Protein AF-A0A0F9CLB0-F1 (afdb_monomer_lite)

Sequence (175 aa):
MANLPPLLAIQRAVVLESAANTLTEQQIQTPVSATARMIMRVWRIVFGITVGALPSTFPAADAKEIVSSSIVLSTRQGETTLPAIEQGGTLAAASHIFIQGSAPADAGIAMTQNFINLVWEYPGGIGLADSTLSMYIQSVGMAGASGAQILIYYTMEVVSTDEFLAIASILSDVR

Structure (mmCIF, N/CA/C/O backbone):
data_AF-A0A0F9CLB0-F1
#
_entry.id   AF-A0A0F9CLB0-F1
#
loop_
_atom_site.group_PDB
_atom_site.id
_atom_site.type_symbol
_atom_site.label_atom_id
_atom_site.label_alt_id
_atom_site.label_comp_id
_atom_site.label_asym_id
_atom_site.label_entity_id
_atom_site.label_seq_id
_atom_site.pdbx_PDB_ins_code
_atom_site.Cartn_x
_atom_site.Cartn_y
_atom_site.Cartn_z
_atom_site.occupancy
_atom_site.B_iso_or_equiv
_atom_site.auth_seq_id
_atom_site.auth_comp_id
_atom_site.auth_asym_id
_atom_site.auth_atom_id
_atom_site.pdbx_PDB_model_num
ATOM 1 N N . MET A 1 1 ? -24.192 -14.765 -1.464 1.00 37.22 1 MET A N 1
ATOM 2 C CA . MET A 1 1 ? -23.839 -13.345 -1.671 1.00 37.22 1 MET A CA 1
ATOM 3 C C . MET A 1 1 ? -23.601 -12.752 -0.294 1.00 37.22 1 MET A C 1
ATOM 5 O O . MET A 1 1 ? -24.525 -12.779 0.507 1.00 37.22 1 MET A O 1
ATOM 9 N N . ALA A 1 2 ? -22.365 -12.372 0.036 1.00 44.97 2 ALA A N 1
ATOM 10 C CA . ALA A 1 2 ? -22.043 -11.814 1.348 1.00 44.97 2 ALA A CA 1
ATOM 11 C C . ALA A 1 2 ? -22.639 -10.402 1.452 1.00 44.97 2 ALA A C 1
ATOM 13 O O . ALA A 1 2 ? -22.366 -9.558 0.599 1.00 44.97 2 ALA A O 1
ATOM 14 N N . ASN A 1 3 ? -23.487 -10.172 2.458 1.00 49.91 3 ASN A N 1
ATOM 15 C CA . ASN A 1 3 ? -24.012 -8.844 2.762 1.00 49.91 3 ASN A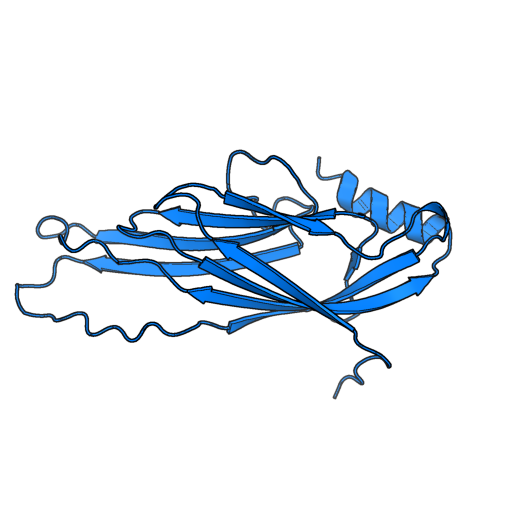 CA 1
ATOM 16 C C . ASN A 1 3 ? -22.836 -7.946 3.149 1.00 49.91 3 ASN A C 1
ATOM 18 O O . ASN A 1 3 ? -22.166 -8.200 4.149 1.00 49.91 3 ASN A O 1
ATOM 22 N N . LEU A 1 4 ? -22.577 -6.919 2.342 1.00 47.50 4 LEU A N 1
ATOM 23 C CA . LEU A 1 4 ? -21.636 -5.868 2.705 1.00 47.50 4 LEU A CA 1
ATOM 24 C C . LEU A 1 4 ? -22.165 -5.167 3.974 1.00 47.50 4 LEU A C 1
ATOM 26 O O . LEU A 1 4 ? -23.364 -4.881 4.041 1.00 47.50 4 LEU A O 1
ATOM 30 N N . PRO A 1 5 ? -21.316 -4.916 4.983 1.00 53.62 5 PRO A N 1
ATOM 31 C CA . PRO A 1 5 ? -21.739 -4.284 6.227 1.00 53.62 5 PRO A CA 1
ATOM 32 C C . PRO A 1 5 ? -22.254 -2.856 5.983 1.00 53.62 5 PRO A C 1
ATOM 34 O O . PRO A 1 5 ? -21.825 -2.190 5.033 1.00 53.62 5 PRO A O 1
ATOM 37 N N . PRO A 1 6 ? -23.200 -2.374 6.809 1.00 55.19 6 PRO A N 1
ATOM 38 C CA . PRO A 1 6 ? -23.840 -1.089 6.589 1.00 55.19 6 PRO A CA 1
ATOM 39 C C . PRO A 1 6 ? -22.870 0.055 6.923 1.00 55.19 6 PRO A C 1
ATOM 41 O O . PRO A 1 6 ? -22.257 0.064 7.985 1.00 55.19 6 PRO A O 1
ATOM 44 N N . LEU A 1 7 ? -22.783 1.025 6.003 1.00 61.31 7 LEU A N 1
ATOM 45 C CA . LEU A 1 7 ? -21.906 2.210 6.009 1.00 61.31 7 LEU A CA 1
ATOM 46 C C . LEU A 1 7 ? -20.415 1.925 5.822 1.00 61.31 7 LEU A C 1
ATOM 48 O O . LEU A 1 7 ? -19.576 2.127 6.695 1.00 61.31 7 LEU A O 1
ATOM 52 N N . LEU A 1 8 ? -20.093 1.543 4.591 1.00 71.06 8 LEU A N 1
ATOM 53 C CA . LEU A 1 8 ? -18.728 1.486 4.118 1.00 71.06 8 LEU A CA 1
ATOM 54 C C . LEU A 1 8 ? -18.253 2.892 3.714 1.00 71.06 8 LEU A C 1
ATOM 56 O O . LEU A 1 8 ? -18.755 3.482 2.754 1.00 71.06 8 LEU A O 1
ATOM 60 N N . ALA A 1 9 ? -17.284 3.425 4.452 1.00 84.56 9 ALA A N 1
ATOM 61 C CA . ALA A 1 9 ? -16.547 4.622 4.082 1.00 84.56 9 ALA A CA 1
ATOM 62 C C . ALA A 1 9 ? -15.433 4.268 3.086 1.00 84.56 9 ALA A C 1
ATOM 64 O O . ALA A 1 9 ? -14.929 3.141 3.052 1.00 84.56 9 ALA A O 1
ATOM 65 N N . ILE A 1 10 ? -15.053 5.241 2.256 1.00 88.88 10 ILE A N 1
ATOM 66 C CA . ILE A 1 10 ? -13.975 5.084 1.277 1.00 88.88 10 ILE A CA 1
ATOM 67 C C . ILE A 1 10 ? -12.895 6.109 1.583 1.00 88.88 10 ILE A C 1
ATOM 69 O O . ILE A 1 10 ? -13.131 7.313 1.487 1.00 88.88 10 ILE A O 1
ATOM 73 N N . GLN A 1 11 ? -11.698 5.626 1.893 1.00 91.00 11 GLN A N 1
ATOM 74 C CA . GLN A 1 11 ? -10.504 6.452 1.977 1.00 91.00 11 GLN A CA 1
ATOM 75 C C . GLN A 1 11 ? -9.735 6.358 0.666 1.00 91.00 11 GLN A C 1
ATOM 77 O O . GLN A 1 11 ? -9.603 5.281 0.087 1.00 91.00 11 GLN A O 1
ATOM 82 N N . ARG A 1 12 ? -9.263 7.507 0.182 1.00 92.75 12 ARG A N 1
ATOM 83 C CA . ARG A 1 12 ? -8.528 7.627 -1.076 1.00 92.75 12 ARG A CA 1
ATOM 84 C C . ARG A 1 12 ? -7.173 8.250 -0.809 1.00 92.75 12 ARG A C 1
ATOM 86 O O . ARG A 1 12 ? -7.091 9.206 -0.043 1.00 92.75 12 ARG A O 1
ATOM 93 N N . ALA A 1 13 ? -6.145 7.743 -1.469 1.00 93.06 13 ALA A N 1
ATOM 94 C CA . ALA A 1 13 ? -4.829 8.361 -1.461 1.00 93.06 13 ALA A CA 1
ATOM 95 C C . ALA A 1 13 ? -4.129 8.146 -2.803 1.00 93.06 13 ALA A C 1
ATOM 97 O O . ALA A 1 13 ? -4.495 7.256 -3.574 1.00 93.06 13 ALA A O 1
ATOM 98 N N . VAL A 1 14 ? -3.138 8.990 -3.074 1.00 93.12 14 VAL A N 1
ATOM 99 C CA . VAL A 1 14 ? -2.293 8.928 -4.266 1.00 93.12 14 VAL A CA 1
ATOM 100 C C . VAL A 1 14 ? -0.845 9.067 -3.818 1.00 93.12 14 VAL A C 1
ATOM 102 O O . VAL A 1 14 ? -0.554 9.884 -2.948 1.00 93.12 14 VAL A O 1
ATOM 105 N N . VAL A 1 15 ? 0.043 8.272 -4.404 1.00 94.38 15 VAL A N 1
ATOM 106 C CA . VAL A 1 15 ? 1.495 8.429 -4.283 1.00 94.38 15 VAL A CA 1
ATOM 107 C C . VAL A 1 15 ? 2.097 8.490 -5.675 1.00 94.38 15 VAL A C 1
ATOM 109 O O . VAL A 1 15 ? 1.665 7.787 -6.589 1.00 94.38 15 VAL A O 1
ATOM 112 N N . LEU A 1 16 ? 3.090 9.352 -5.834 1.00 93.56 16 LEU A N 1
ATOM 113 C CA . LEU A 1 16 ? 3.895 9.472 -7.037 1.00 93.56 16 LEU A CA 1
ATOM 114 C C . LEU A 1 16 ? 5.346 9.243 -6.637 1.00 93.56 16 LEU A C 1
ATOM 116 O O . LEU A 1 16 ? 5.776 9.772 -5.613 1.00 93.56 16 LEU A O 1
ATOM 120 N N . GLU A 1 17 ? 6.095 8.483 -7.430 1.00 93.81 17 GLU A N 1
ATOM 121 C CA . GLU A 1 17 ? 7.538 8.412 -7.241 1.00 93.81 17 GLU A CA 1
ATOM 122 C C . GLU A 1 17 ? 8.163 9.810 -7.362 1.00 93.81 17 GLU A C 1
ATOM 124 O O . GLU A 1 17 ? 7.903 10.546 -8.315 1.00 93.81 17 GLU A O 1
ATOM 129 N N . SER A 1 18 ? 9.021 10.168 -6.408 1.00 90.81 18 SER A N 1
ATOM 130 C CA . SER A 1 18 ? 9.767 11.434 -6.430 1.00 90.81 18 SER A CA 1
ATOM 131 C C . SER A 1 18 ? 10.738 11.533 -7.616 1.00 90.81 18 SER A C 1
ATOM 133 O O . SER A 1 18 ? 10.983 12.622 -8.133 1.00 90.81 18 SER A O 1
ATOM 135 N N . ALA A 1 19 ? 11.254 10.392 -8.073 1.00 91.62 19 ALA A N 1
ATOM 136 C CA . ALA A 1 19 ? 12.017 10.215 -9.302 1.00 91.62 19 ALA A CA 1
ATOM 137 C C . ALA A 1 19 ? 11.887 8.759 -9.779 1.00 91.62 19 ALA A C 1
ATOM 139 O O . ALA A 1 19 ? 11.549 7.875 -8.993 1.00 91.62 19 ALA A O 1
ATOM 140 N N . ALA A 1 20 ? 12.169 8.490 -11.057 1.00 88.00 20 ALA A N 1
ATOM 141 C CA . ALA A 1 20 ? 12.134 7.125 -11.583 1.00 88.00 20 ALA A CA 1
ATOM 142 C C . ALA A 1 20 ? 13.046 6.192 -10.765 1.00 88.00 20 ALA A C 1
ATOM 144 O O . ALA A 1 20 ? 14.182 6.543 -10.443 1.00 88.00 20 ALA A O 1
ATOM 145 N N . ASN A 1 21 ? 12.549 4.995 -10.463 1.00 91.25 21 ASN A N 1
ATOM 146 C CA . ASN A 1 21 ? 13.255 3.963 -9.703 1.00 91.25 21 ASN A CA 1
ATOM 147 C C . ASN A 1 21 ? 13.582 4.331 -8.248 1.00 91.25 21 ASN A C 1
ATOM 149 O O . ASN A 1 21 ? 14.529 3.800 -7.663 1.00 91.25 21 ASN A O 1
ATOM 153 N N . THR A 1 22 ? 12.810 5.246 -7.659 1.00 94.12 22 THR A N 1
ATOM 154 C CA . THR A 1 22 ? 13.016 5.722 -6.287 1.00 94.12 22 THR A CA 1
ATOM 155 C C . THR A 1 22 ? 11.852 5.307 -5.405 1.00 94.12 22 THR A C 1
ATOM 157 O O . THR A 1 22 ? 10.709 5.690 -5.654 1.00 94.12 22 THR A O 1
ATOM 160 N N . LEU A 1 23 ? 12.152 4.586 -4.320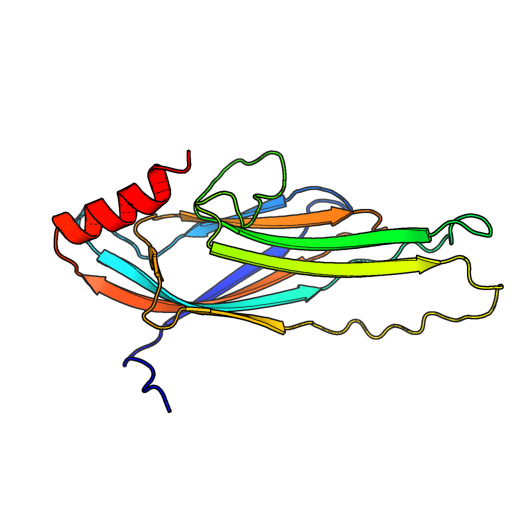 1.00 95.31 23 LEU A N 1
ATOM 161 C CA . LEU A 1 23 ? 11.160 4.292 -3.291 1.00 95.31 23 LEU A CA 1
ATOM 162 C C . LEU A 1 23 ? 10.608 5.601 -2.725 1.00 95.31 23 LEU A C 1
ATOM 164 O O . LEU A 1 23 ? 11.355 6.436 -2.220 1.00 95.31 23 LEU A O 1
ATOM 168 N N . THR A 1 24 ? 9.295 5.772 -2.811 1.00 96.81 24 THR A N 1
ATOM 169 C CA . THR A 1 24 ? 8.603 6.938 -2.266 1.00 96.81 24 THR A CA 1
ATOM 170 C C . THR A 1 24 ? 7.497 6.486 -1.325 1.00 96.81 24 THR A C 1
ATOM 172 O O . THR A 1 24 ? 6.700 5.614 -1.669 1.00 96.81 24 THR A O 1
ATOM 175 N N . GLU A 1 25 ? 7.457 7.088 -0.138 1.00 96.00 25 GLU A N 1
ATOM 176 C CA . GLU A 1 25 ? 6.445 6.856 0.889 1.00 96.00 25 GLU A CA 1
ATOM 177 C C . GLU A 1 25 ? 5.464 8.030 0.940 1.00 96.00 25 GLU A C 1
ATOM 179 O O . GLU A 1 25 ? 5.870 9.190 1.005 1.00 96.00 25 GLU A O 1
ATOM 184 N N . GLN A 1 26 ? 4.169 7.724 0.980 1.00 96.06 26 GLN A N 1
ATOM 185 C CA . GLN A 1 26 ? 3.114 8.669 1.319 1.00 96.06 26 GLN A CA 1
ATOM 186 C C . GLN A 1 26 ? 2.348 8.165 2.540 1.00 96.06 26 GLN A C 1
ATOM 188 O O . GLN A 1 26 ? 1.719 7.106 2.504 1.00 96.06 26 GLN A O 1
ATOM 193 N N . GLN A 1 27 ? 2.339 8.969 3.600 1.00 95.00 27 GLN A N 1
ATOM 194 C CA . GLN A 1 27 ? 1.549 8.676 4.790 1.00 95.00 27 GLN A CA 1
ATOM 195 C C . GLN A 1 27 ? 0.071 9.013 4.578 1.00 95.00 27 GLN A C 1
ATOM 197 O O . GLN A 1 27 ? -0.290 10.024 3.965 1.00 95.00 27 GLN A O 1
ATOM 202 N N . ILE A 1 28 ? -0.784 8.158 5.122 1.00 94.25 28 ILE A N 1
ATOM 203 C CA . ILE A 1 28 ? -2.236 8.218 5.071 1.00 94.25 28 ILE A CA 1
ATOM 204 C C . ILE A 1 28 ? -2.732 8.226 6.518 1.00 94.25 28 ILE A C 1
ATOM 206 O O . ILE A 1 28 ? -2.580 7.245 7.241 1.00 94.25 28 ILE A O 1
ATOM 210 N N . GLN A 1 29 ? -3.335 9.335 6.943 1.00 92.94 29 GLN A N 1
ATOM 211 C CA . GLN A 1 29 ? -3.925 9.445 8.279 1.00 92.94 29 GLN A CA 1
ATOM 212 C C . GLN A 1 29 ? -5.223 8.641 8.343 1.00 92.94 29 GLN A C 1
ATOM 214 O O . GLN A 1 29 ? -6.103 8.829 7.500 1.00 92.94 29 GLN A O 1
ATOM 219 N N . THR A 1 30 ? -5.355 7.756 9.325 1.00 90.62 30 THR A N 1
ATOM 220 C CA . THR A 1 30 ? -6.581 6.988 9.555 1.00 90.62 30 THR A CA 1
ATOM 221 C C . THR A 1 30 ? -7.426 7.671 10.638 1.00 90.62 30 THR A C 1
ATOM 223 O O . THR A 1 30 ? -6.902 8.369 11.506 1.00 90.62 30 THR A O 1
ATOM 226 N N . PRO A 1 31 ? -8.753 7.480 10.631 1.00 87.50 31 PRO A N 1
ATOM 227 C CA . PRO A 1 31 ? -9.643 8.002 11.674 1.00 87.50 31 PRO A CA 1
ATOM 228 C C . PRO A 1 31 ? -9.604 7.197 12.992 1.00 87.50 31 PRO A C 1
ATOM 230 O O . PRO A 1 31 ? -10.497 7.336 13.827 1.00 87.50 31 PRO A O 1
ATOM 233 N N . VAL A 1 32 ? -8.611 6.324 13.180 1.00 90.62 32 VAL A N 1
ATOM 234 C CA . VAL A 1 32 ? -8.452 5.483 14.374 1.00 90.62 32 VAL A CA 1
ATOM 235 C C . VAL A 1 32 ? -8.169 6.340 15.609 1.00 90.62 32 VAL A C 1
ATOM 237 O O . VAL A 1 32 ? -7.473 7.352 15.548 1.00 90.62 32 VAL A O 1
ATOM 240 N N . SER A 1 33 ? -8.686 5.921 16.766 1.00 90.00 33 SER A N 1
ATOM 241 C CA . SER A 1 33 ? -8.453 6.614 18.034 1.00 90.00 33 SER A CA 1
ATOM 242 C C . SER A 1 33 ? -8.254 5.626 19.174 1.00 90.00 33 SER A C 1
ATOM 244 O O . SER A 1 33 ? -9.194 4.943 19.582 1.00 90.00 33 SER A O 1
ATOM 246 N N . ALA A 1 34 ? -7.049 5.611 19.751 1.00 85.44 34 ALA A N 1
ATOM 247 C CA . ALA A 1 34 ? -6.746 4.808 20.935 1.00 85.44 34 ALA A CA 1
ATOM 248 C C . ALA A 1 34 ? -7.602 5.221 22.145 1.00 85.44 34 ALA A C 1
ATOM 250 O O . ALA A 1 34 ? -8.139 4.367 22.846 1.00 85.44 34 ALA A O 1
ATOM 251 N N . THR A 1 35 ? -7.821 6.526 22.348 1.00 88.38 35 THR A N 1
ATOM 252 C CA . THR A 1 35 ? -8.656 7.049 23.445 1.00 88.38 35 THR A CA 1
ATOM 253 C C . THR A 1 35 ? -10.103 6.570 23.340 1.00 88.38 35 THR A C 1
ATOM 255 O O . THR A 1 35 ? -10.709 6.183 24.339 1.00 88.38 35 THR A O 1
ATOM 258 N N . ALA A 1 36 ? -10.664 6.569 22.128 1.00 86.69 36 ALA A N 1
ATOM 259 C CA . ALA A 1 36 ? -12.023 6.091 21.896 1.00 86.69 36 ALA A CA 1
ATOM 260 C C . ALA A 1 36 ? -12.109 4.564 21.713 1.00 86.69 36 ALA A C 1
ATOM 262 O O . ALA A 1 36 ? -13.222 4.049 21.646 1.00 86.69 36 ALA A O 1
ATOM 263 N N . ARG A 1 37 ? -10.975 3.842 21.665 1.00 90.62 37 ARG A N 1
ATOM 264 C CA . ARG A 1 37 ? -10.872 2.419 21.267 1.00 90.62 37 ARG A CA 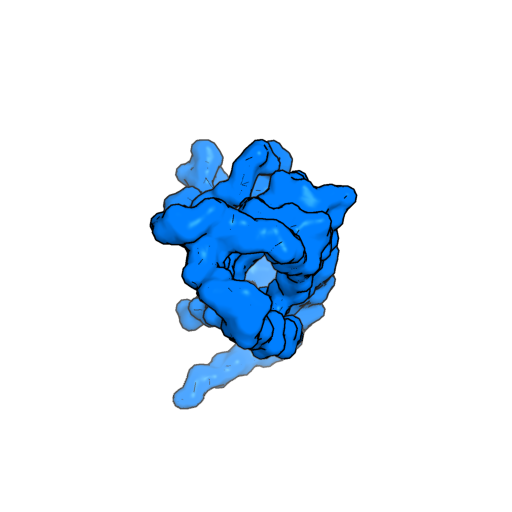1
ATOM 265 C C . ARG A 1 37 ? -11.556 2.157 19.928 1.00 90.62 37 ARG A C 1
ATOM 267 O O . ARG A 1 37 ? -12.300 1.195 19.752 1.00 90.62 37 ARG A O 1
ATOM 274 N N . MET A 1 38 ? -11.347 3.086 19.008 1.00 92.25 38 MET A N 1
ATOM 275 C CA . MET A 1 38 ? -11.963 3.077 17.697 1.00 92.25 38 MET A CA 1
ATOM 276 C C . MET A 1 38 ? -10.968 2.533 16.681 1.00 92.25 38 MET A C 1
ATOM 278 O O . MET A 1 38 ? -9.897 3.116 16.528 1.00 92.25 38 MET A O 1
ATOM 282 N N . ILE A 1 39 ? -11.334 1.454 15.994 1.00 93.00 39 ILE A N 1
ATOM 283 C CA . ILE A 1 39 ? -10.547 0.822 14.931 1.00 93.00 39 ILE A CA 1
ATOM 284 C C . ILE A 1 39 ? -11.147 1.111 13.557 1.00 93.00 39 ILE A C 1
ATOM 286 O O . ILE A 1 39 ? -12.337 1.406 13.416 1.00 93.00 39 ILE A O 1
ATOM 290 N N . MET A 1 40 ? -10.312 0.960 12.536 1.00 93.31 40 MET A N 1
ATOM 291 C CA . MET A 1 40 ? -10.710 0.959 11.136 1.00 93.31 40 MET A CA 1
ATOM 292 C C . MET A 1 40 ? -10.744 -0.490 10.647 1.00 93.31 40 MET A C 1
ATOM 294 O O . MET A 1 40 ? -9.699 -1.124 10.522 1.00 93.31 40 MET A O 1
ATOM 298 N N . ARG A 1 41 ? -11.933 -1.038 10.377 1.00 92.94 41 ARG A N 1
ATOM 299 C CA . ARG A 1 41 ? -12.074 -2.390 9.823 1.00 92.94 41 ARG A CA 1
ATOM 300 C C . ARG A 1 41 ? -12.104 -2.327 8.305 1.00 92.94 41 ARG A C 1
ATOM 302 O O . ARG A 1 41 ? -13.074 -1.859 7.713 1.00 92.94 41 ARG A O 1
ATOM 309 N N . VAL A 1 42 ? -11.034 -2.788 7.672 1.00 92.06 42 VAL A N 1
ATOM 310 C CA . VAL A 1 42 ? -10.863 -2.770 6.219 1.00 92.06 42 VAL A CA 1
ATOM 311 C C . VAL A 1 42 ? -11.442 -4.035 5.604 1.00 92.06 42 VAL A C 1
ATOM 313 O O . VAL A 1 42 ? -11.082 -5.149 5.965 1.00 92.06 42 VAL A O 1
ATOM 316 N N . TRP A 1 43 ? -12.324 -3.856 4.629 1.00 92.50 43 TRP A N 1
ATOM 317 C CA . TRP A 1 43 ? -13.007 -4.937 3.917 1.00 92.50 43 TRP A CA 1
ATOM 318 C C . TRP A 1 43 ? -12.389 -5.205 2.556 1.00 92.50 43 TRP A C 1
ATOM 320 O O . TRP A 1 43 ? -12.332 -6.348 2.101 1.00 92.50 43 TRP A O 1
ATOM 330 N N . ARG A 1 44 ? -11.939 -4.138 1.894 1.00 92.00 44 ARG A N 1
ATOM 331 C CA . ARG A 1 44 ? -11.367 -4.211 0.556 1.00 92.00 44 ARG A CA 1
ATOM 332 C C . ARG A 1 44 ? -10.356 -3.094 0.334 1.00 92.00 44 ARG A C 1
ATOM 334 O O . ARG A 1 44 ? -10.568 -1.962 0.764 1.00 92.00 44 ARG A O 1
ATOM 341 N N . ILE A 1 45 ? -9.292 -3.401 -0.392 1.00 92.38 45 ILE A N 1
ATOM 342 C CA . ILE A 1 45 ? -8.333 -2.425 -0.908 1.00 92.38 45 ILE A CA 1
ATOM 343 C C . ILE A 1 45 ? -8.275 -2.582 -2.423 1.00 92.38 45 ILE A C 1
ATOM 345 O O . ILE A 1 45 ? -8.170 -3.695 -2.931 1.00 92.38 45 ILE A O 1
ATOM 349 N N . VAL A 1 46 ? -8.358 -1.471 -3.147 1.00 91.81 46 VAL A N 1
ATOM 350 C CA . VAL A 1 46 ? -8.196 -1.440 -4.602 1.00 91.81 46 VAL A CA 1
ATOM 351 C C . VAL A 1 46 ? -7.015 -0.549 -4.938 1.00 91.81 46 VAL A C 1
ATOM 353 O O . VAL A 1 46 ? -7.013 0.624 -4.570 1.00 91.81 46 VAL A O 1
ATOM 356 N N . PHE A 1 47 ? -6.044 -1.095 -5.659 1.00 91.06 47 PHE A N 1
ATOM 357 C CA . PHE A 1 47 ? -4.935 -0.338 -6.226 1.00 91.06 47 PHE A CA 1
ATOM 358 C C . PHE A 1 47 ? -5.186 -0.065 -7.697 1.00 91.06 47 PHE A C 1
ATOM 360 O O . PHE A 1 47 ? -5.597 -0.966 -8.418 1.00 91.06 47 PHE A O 1
ATOM 367 N N . GLY A 1 48 ? -4.862 1.142 -8.147 1.00 90.00 48 GLY A N 1
ATOM 368 C CA . GLY A 1 48 ? -4.627 1.444 -9.552 1.00 90.00 48 GLY A CA 1
ATOM 369 C C . GLY A 1 48 ? -3.209 1.975 -9.716 1.00 90.00 48 GLY A C 1
ATOM 370 O O . GLY A 1 48 ? -2.850 2.949 -9.060 1.00 90.00 48 GLY A O 1
ATOM 371 N N . ILE A 1 49 ? -2.414 1.347 -10.580 1.00 88.56 49 ILE A N 1
ATOM 372 C CA . ILE A 1 49 ? -1.044 1.782 -10.883 1.00 88.56 49 ILE A CA 1
ATOM 373 C C . ILE A 1 49 ? -1.025 2.416 -12.273 1.00 88.56 49 ILE A C 1
ATOM 375 O O . ILE A 1 49 ? -1.453 1.796 -13.247 1.00 88.56 49 ILE A O 1
ATOM 379 N N . THR A 1 50 ? -0.494 3.632 -12.351 1.00 87.94 50 THR A N 1
ATOM 380 C CA . THR A 1 50 ? -0.094 4.289 -13.594 1.00 87.94 50 THR A CA 1
ATOM 381 C C . THR A 1 50 ? 1.414 4.153 -13.717 1.00 87.94 50 THR A C 1
ATOM 383 O O . THR A 1 50 ? 2.176 4.833 -13.029 1.00 87.94 50 THR A O 1
ATOM 386 N N . VAL A 1 51 ? 1.849 3.251 -14.586 1.00 85.81 51 VAL A N 1
ATOM 387 C CA . VAL A 1 51 ? 3.274 3.025 -14.826 1.00 85.81 51 VAL A CA 1
ATOM 388 C C . VAL A 1 51 ? 3.887 4.229 -15.546 1.00 85.81 51 VAL A C 1
ATOM 390 O O . VAL A 1 51 ? 3.251 4.841 -16.407 1.00 85.81 51 VAL A O 1
ATOM 393 N N . GLY A 1 52 ? 5.116 4.581 -15.178 1.00 81.94 52 GLY A N 1
ATOM 394 C CA . GLY A 1 52 ? 5.896 5.619 -15.843 1.00 81.94 52 GLY A CA 1
ATOM 395 C C . GLY A 1 52 ? 6.275 5.264 -17.287 1.00 81.94 52 GLY A C 1
ATOM 396 O O . GLY A 1 52 ? 5.843 4.259 -17.856 1.00 81.94 52 GLY A O 1
ATOM 397 N N . ALA A 1 53 ? 7.123 6.088 -17.899 1.00 82.88 53 ALA A N 1
ATOM 398 C CA . ALA A 1 53 ? 7.662 5.781 -19.220 1.00 82.88 53 ALA A CA 1
ATOM 399 C C . ALA A 1 53 ? 8.549 4.526 -19.162 1.00 82.88 53 ALA A C 1
ATOM 401 O O . ALA A 1 53 ? 9.452 4.439 -18.326 1.00 82.88 53 ALA A O 1
ATOM 402 N N . LEU A 1 54 ? 8.308 3.578 -20.070 1.00 76.94 54 LEU A N 1
ATOM 403 C CA . LEU A 1 54 ? 9.218 2.458 -20.299 1.00 76.94 54 LEU A CA 1
ATOM 404 C C . LEU A 1 54 ? 10.527 2.978 -20.922 1.00 76.94 54 LEU A C 1
ATOM 406 O O . LEU A 1 54 ? 10.498 3.966 -21.666 1.00 76.94 54 LEU A O 1
ATOM 410 N N . PRO A 1 55 ? 11.675 2.344 -20.641 1.00 75.06 55 PRO A N 1
ATOM 411 C CA . PRO A 1 55 ? 12.933 2.694 -21.288 1.00 75.06 55 PRO A CA 1
ATOM 412 C C . PRO A 1 55 ? 12.839 2.493 -22.807 1.00 75.06 55 PRO A C 1
ATOM 414 O O . PRO A 1 55 ? 12.313 1.497 -23.300 1.00 75.06 55 PRO A O 1
ATOM 417 N N . SER A 1 56 ? 13.341 3.473 -23.561 1.00 68.69 56 SER A N 1
ATOM 418 C CA . SER A 1 56 ? 13.276 3.501 -25.029 1.00 68.69 56 SER A CA 1
ATOM 419 C C . SER A 1 56 ? 14.347 2.642 -25.704 1.00 68.69 56 SER A C 1
ATOM 421 O O . SER A 1 56 ? 14.240 2.334 -26.890 1.00 68.69 56 SER A O 1
ATOM 423 N N . THR A 1 57 ? 15.385 2.259 -24.963 1.00 66.12 57 THR A N 1
ATOM 424 C CA . THR A 1 57 ? 16.456 1.384 -25.435 1.00 66.12 57 THR A CA 1
ATOM 425 C C . THR A 1 57 ? 16.148 -0.049 -25.042 1.00 66.12 57 THR A C 1
ATOM 427 O O . THR A 1 57 ? 16.054 -0.360 -23.857 1.00 66.12 57 THR A O 1
ATOM 430 N N . PHE A 1 58 ? 16.012 -0.925 -26.032 1.00 62.53 58 PHE A N 1
ATOM 431 C CA . PHE A 1 58 ? 15.975 -2.359 -25.784 1.00 62.53 58 PHE A CA 1
ATOM 432 C C . PHE A 1 58 ? 17.362 -2.850 -25.365 1.00 62.53 58 PHE A C 1
ATOM 434 O O . PHE A 1 58 ? 18.362 -2.371 -25.913 1.00 62.53 58 PHE A O 1
ATOM 441 N N . PRO A 1 59 ? 17.445 -3.797 -24.418 1.00 60.62 59 PRO A N 1
ATOM 442 C CA . PRO A 1 59 ? 18.716 -4.413 -24.086 1.00 60.62 59 PRO A CA 1
ATOM 443 C C . PRO A 1 59 ? 19.256 -5.175 -25.314 1.00 60.62 59 PRO A C 1
ATOM 445 O O . PRO A 1 59 ? 18.515 -5.474 -26.257 1.00 60.62 59 PRO A O 1
ATOM 448 N N . ALA A 1 60 ? 20.569 -5.431 -25.334 1.00 61.88 60 ALA A N 1
ATOM 449 C CA . ALA A 1 60 ? 21.243 -6.113 -26.443 1.00 61.88 60 ALA A CA 1
ATOM 450 C C . ALA A 1 60 ? 20.541 -7.435 -26.822 1.00 61.88 60 ALA A C 1
ATOM 452 O O . ALA A 1 60 ? 19.826 -8.014 -26.002 1.00 61.88 60 ALA A O 1
ATOM 453 N N . ALA A 1 61 ? 20.744 -7.910 -28.058 1.00 57.59 61 ALA A N 1
ATOM 454 C CA . ALA A 1 61 ? 20.168 -9.172 -28.529 1.00 57.59 61 ALA A CA 1
ATOM 455 C C . ALA A 1 61 ? 20.354 -10.283 -27.473 1.00 57.59 61 ALA A C 1
ATOM 457 O O . ALA A 1 61 ? 21.453 -10.448 -26.948 1.00 57.59 61 ALA A O 1
ATOM 458 N N . ASP A 1 62 ? 19.260 -10.974 -27.138 1.00 56.12 62 ASP A N 1
ATOM 459 C CA . ASP A 1 62 ? 19.158 -12.058 -26.143 1.00 56.12 62 ASP A CA 1
ATOM 460 C C . ASP A 1 62 ? 19.070 -11.661 -24.656 1.00 56.12 62 ASP A C 1
ATOM 462 O O . ASP A 1 62 ? 18.861 -12.530 -23.803 1.00 56.12 62 ASP A O 1
ATOM 466 N N . ALA A 1 63 ? 19.125 -10.374 -24.308 1.00 60.25 63 ALA A N 1
ATOM 467 C CA . ALA A 1 63 ? 18.867 -9.928 -22.940 1.00 60.25 63 ALA A CA 1
ATOM 468 C C . ALA A 1 63 ? 17.361 -9.716 -22.684 1.00 60.25 63 ALA A C 1
ATOM 470 O O . ALA A 1 63 ? 16.638 -9.115 -23.483 1.00 60.25 63 ALA A O 1
ATOM 471 N N . LYS A 1 64 ? 16.883 -10.224 -21.541 1.00 64.31 64 LYS A N 1
ATOM 472 C CA . LYS A 1 64 ? 15.550 -9.936 -20.998 1.00 64.31 64 LYS A CA 1
ATOM 473 C C . LYS A 1 64 ? 15.716 -9.077 -19.756 1.00 64.31 64 LYS A C 1
ATOM 475 O O . LYS A 1 64 ? 16.356 -9.514 -18.803 1.00 64.31 64 LYS A O 1
ATOM 480 N N . GLU A 1 65 ? 15.129 -7.891 -19.764 1.00 70.56 65 GLU A N 1
ATOM 481 C CA . GLU A 1 65 ? 15.094 -7.008 -18.604 1.00 70.56 65 GLU A CA 1
ATOM 482 C C . GLU A 1 65 ? 13.701 -7.052 -17.975 1.00 70.56 65 GLU A C 1
ATOM 484 O O . GLU A 1 65 ? 12.680 -6.970 -18.666 1.00 70.56 65 GLU A O 1
ATOM 489 N N . ILE A 1 66 ? 13.663 -7.239 -16.656 1.00 73.81 66 ILE A N 1
ATOM 490 C CA . ILE A 1 66 ? 12.428 -7.139 -15.886 1.00 73.81 66 ILE A CA 1
ATOM 491 C C . ILE A 1 66 ? 12.296 -5.687 -15.460 1.00 73.81 66 ILE A C 1
ATOM 493 O O . ILE A 1 66 ? 13.064 -5.201 -14.633 1.00 73.81 66 ILE A O 1
ATOM 497 N N . VAL A 1 67 ? 11.290 -5.027 -16.012 1.00 82.12 67 VAL A N 1
ATOM 498 C CA . VAL A 1 67 ? 10.906 -3.672 -15.643 1.00 82.12 67 VAL A CA 1
ATOM 499 C C . VAL A 1 67 ? 9.619 -3.775 -14.839 1.00 82.12 67 VAL A C 1
ATOM 501 O O . VAL A 1 67 ? 8.723 -4.538 -15.193 1.00 82.12 67 VAL A O 1
ATOM 504 N N . SER A 1 68 ? 9.502 -3.062 -13.726 1.00 86.62 68 SER A N 1
ATOM 505 C CA . SER A 1 68 ? 8.312 -3.182 -12.882 1.00 86.62 68 SER A CA 1
ATOM 506 C C . SER A 1 68 ? 7.965 -1.899 -12.151 1.00 86.62 68 SER A C 1
ATOM 508 O O . SER A 1 68 ? 8.814 -1.039 -11.946 1.00 86.62 68 SER A O 1
ATOM 510 N N . SER A 1 69 ? 6.706 -1.790 -11.740 1.00 89.94 69 SER A N 1
ATOM 511 C CA . SER A 1 69 ? 6.249 -0.80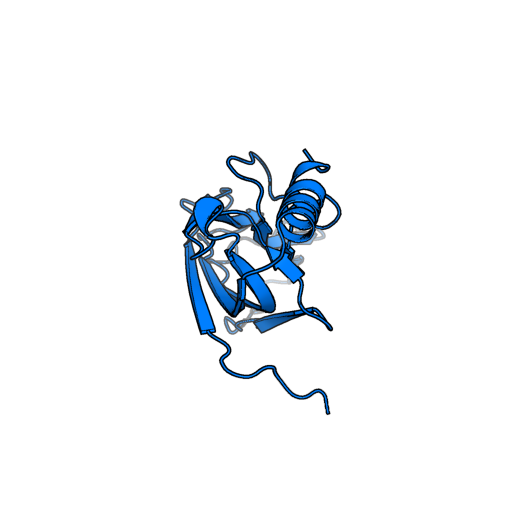6 -10.764 1.00 89.94 69 SER A CA 1
ATOM 512 C C . SER A 1 69 ? 5.430 -1.518 -9.703 1.00 89.94 69 SER A C 1
ATOM 514 O O . SER A 1 69 ? 4.500 -2.257 -10.031 1.00 89.94 69 SER A O 1
ATOM 516 N N . SER A 1 70 ? 5.801 -1.332 -8.442 1.00 92.56 70 SER A N 1
ATOM 517 C CA . SER A 1 70 ? 5.190 -2.013 -7.307 1.00 92.56 70 SER A CA 1
ATOM 518 C C . SER A 1 70 ? 4.699 -1.002 -6.281 1.00 92.56 70 SER A C 1
ATOM 520 O O . SER A 1 70 ? 5.369 -0.009 -6.003 1.00 92.56 70 SER A O 1
ATOM 522 N N . ILE A 1 71 ? 3.524 -1.270 -5.719 1.00 93.19 71 ILE A N 1
ATOM 523 C CA . ILE A 1 71 ? 2.892 -0.507 -4.645 1.00 93.19 71 ILE A CA 1
ATOM 524 C C . ILE A 1 71 ? 2.613 -1.423 -3.457 1.00 93.19 71 ILE A C 1
ATOM 526 O O . ILE A 1 71 ? 2.193 -2.568 -3.626 1.00 93.19 71 ILE A O 1
ATOM 530 N N . VAL A 1 72 ? 2.805 -0.896 -2.252 1.00 94.19 72 VAL A N 1
ATOM 531 C CA . VAL A 1 72 ? 2.503 -1.573 -0.992 1.00 94.19 72 VAL A CA 1
ATOM 532 C C . VAL A 1 72 ? 1.742 -0.617 -0.077 1.00 94.19 72 VAL A C 1
ATOM 534 O O . VAL A 1 72 ? 2.120 0.543 0.056 1.00 94.19 72 VAL A O 1
ATOM 537 N N . LEU A 1 73 ? 0.684 -1.098 0.576 1.00 94.31 73 LEU A N 1
ATOM 538 C CA . LEU A 1 73 ? 0.071 -0.443 1.731 1.00 94.31 73 LEU A CA 1
ATOM 539 C C . LEU A 1 73 ? 0.495 -1.190 2.996 1.00 94.31 73 LEU A C 1
ATOM 541 O O . LEU A 1 73 ? 0.267 -2.396 3.105 1.00 94.31 73 LEU A O 1
ATOM 545 N N . SER A 1 74 ? 1.072 -0.475 3.955 1.00 93.44 74 SER A N 1
ATOM 546 C CA . SER A 1 74 ? 1.597 -1.046 5.193 1.00 93.44 74 SER A CA 1
ATOM 547 C C . SER A 1 74 ? 1.272 -0.169 6.404 1.00 93.44 74 SER A C 1
ATOM 549 O O . SER A 1 74 ? 1.055 1.033 6.272 1.00 93.44 74 SER A O 1
ATOM 551 N N . THR A 1 75 ? 1.243 -0.763 7.593 1.00 90.88 75 THR A N 1
ATOM 552 C CA . THR A 1 75 ? 1.290 -0.043 8.878 1.00 90.88 75 THR A CA 1
ATOM 553 C C . THR A 1 75 ? 2.728 0.325 9.275 1.00 90.88 75 THR A C 1
ATOM 555 O O . THR A 1 75 ? 2.942 1.125 10.188 1.00 90.88 75 THR A O 1
ATOM 558 N N . ARG A 1 76 ? 3.730 -0.238 8.583 1.00 88.88 76 ARG A N 1
ATOM 559 C CA . ARG A 1 76 ? 5.155 0.079 8.754 1.00 88.88 76 ARG A CA 1
ATOM 560 C C . ARG A 1 76 ? 5.493 1.411 8.096 1.00 88.88 76 ARG A C 1
ATOM 562 O O . ARG A 1 76 ? 4.879 1.764 7.098 1.00 88.88 76 ARG A O 1
ATOM 569 N N . GLN A 1 77 ? 6.449 2.136 8.672 1.00 90.19 77 GLN A N 1
ATOM 570 C CA . GLN A 1 77 ? 6.790 3.512 8.294 1.00 90.19 77 GLN A CA 1
ATOM 571 C C . GLN A 1 77 ? 8.309 3.666 8.182 1.00 90.19 77 GLN A C 1
ATOM 573 O O . GLN A 1 77 ? 9.042 3.028 8.938 1.00 90.19 77 GLN A O 1
ATOM 578 N N . GLY A 1 78 ? 8.784 4.552 7.302 1.00 89.75 78 GLY A N 1
ATOM 579 C CA . GLY A 1 78 ? 10.210 4.867 7.163 1.00 89.75 78 GLY A CA 1
ATOM 580 C C . GLY A 1 78 ? 11.069 3.738 6.585 1.00 89.75 78 GLY A C 1
ATOM 581 O O . GLY A 1 78 ? 12.267 3.677 6.858 1.00 89.75 78 GLY A O 1
ATOM 582 N N . GLU A 1 79 ? 10.470 2.832 5.817 1.00 90.31 79 GLU A N 1
ATOM 583 C CA . GLU A 1 79 ? 11.162 1.686 5.231 1.00 90.31 79 GLU A CA 1
ATOM 584 C C . GLU A 1 79 ? 12.111 2.117 4.102 1.00 90.31 79 GLU A C 1
ATOM 586 O O . GLU A 1 79 ? 11.802 2.998 3.299 1.00 90.31 79 GLU A O 1
ATOM 591 N N . THR A 1 80 ? 13.288 1.488 4.030 1.00 89.25 80 THR A N 1
ATOM 592 C CA . THR A 1 80 ? 14.312 1.783 3.006 1.00 89.25 80 THR A CA 1
ATOM 593 C C . THR A 1 80 ? 14.149 0.950 1.736 1.00 89.25 80 THR A C 1
ATOM 595 O O . THR A 1 80 ? 14.763 1.246 0.711 1.00 89.25 80 THR A O 1
ATOM 598 N N . THR A 1 81 ? 13.321 -0.091 1.799 1.00 90.31 81 THR A N 1
ATOM 599 C CA . THR A 1 81 ? 12.950 -0.961 0.678 1.00 90.31 81 THR A CA 1
ATOM 6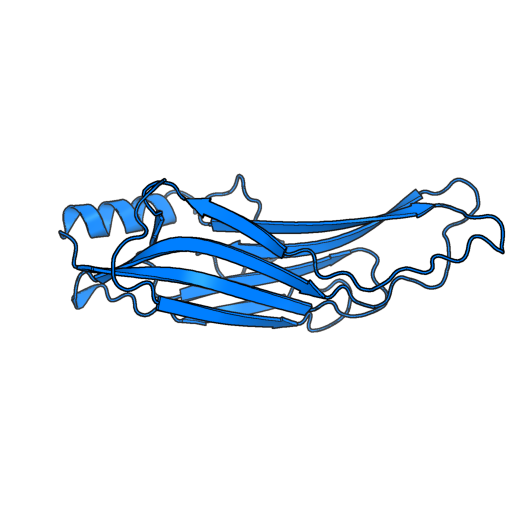00 C C . THR A 1 81 ? 11.446 -1.198 0.709 1.00 90.31 81 THR A C 1
ATOM 602 O O . THR A 1 81 ? 10.810 -0.973 1.739 1.00 90.31 81 THR A O 1
ATOM 605 N N . LEU A 1 82 ? 10.860 -1.634 -0.410 1.00 90.00 82 LEU A N 1
ATOM 606 C CA . LEU A 1 82 ? 9.446 -2.003 -0.423 1.00 90.00 82 LEU A CA 1
ATOM 607 C C . LEU A 1 82 ? 9.162 -3.090 0.630 1.00 90.00 82 LEU A C 1
ATOM 609 O O . LEU A 1 82 ? 9.797 -4.147 0.578 1.00 90.00 82 LEU A O 1
ATOM 613 N N . PRO A 1 83 ? 8.197 -2.877 1.545 1.00 88.06 83 PRO A N 1
ATOM 614 C CA . PRO A 1 83 ? 7.826 -3.894 2.519 1.00 88.06 83 PRO A CA 1
ATOM 615 C C . PRO A 1 83 ? 7.257 -5.119 1.808 1.00 88.06 83 PRO A C 1
ATOM 617 O O . PRO A 1 83 ? 6.365 -5.002 0.964 1.00 88.06 83 PRO A O 1
ATOM 620 N N . ALA A 1 84 ? 7.763 -6.301 2.142 1.00 82.00 84 ALA A N 1
ATOM 621 C CA . ALA A 1 84 ? 7.266 -7.531 1.543 1.00 82.00 84 ALA A CA 1
ATOM 622 C C . ALA A 1 84 ? 5.906 -7.934 2.147 1.00 82.00 84 ALA A C 1
ATOM 624 O O . ALA A 1 84 ? 5.613 -7.586 3.291 1.00 82.00 84 ALA A O 1
ATOM 625 N N . ILE A 1 85 ? 5.073 -8.673 1.401 1.00 74.75 85 ILE A N 1
ATOM 626 C CA . ILE A 1 85 ? 3.744 -9.112 1.881 1.00 74.75 85 ILE A CA 1
ATOM 627 C C . ILE A 1 85 ? 3.877 -10.092 3.049 1.00 74.75 85 ILE A C 1
ATOM 629 O O . ILE A 1 85 ? 3.087 -10.066 3.985 1.00 74.75 85 ILE A O 1
ATOM 633 N N . GLU A 1 86 ? 4.877 -10.965 2.991 1.00 73.62 86 GLU A N 1
ATOM 634 C CA . GLU A 1 86 ? 5.177 -11.943 4.032 1.00 73.62 86 GLU A CA 1
ATOM 635 C C . GLU A 1 86 ? 5.725 -11.303 5.310 1.00 73.62 86 GLU A C 1
ATOM 637 O O . GLU A 1 86 ? 5.704 -11.923 6.373 1.00 73.62 86 GLU A O 1
ATOM 642 N N . GLN A 1 87 ? 6.196 -10.058 5.218 1.00 70.25 87 GLN A N 1
ATOM 643 C CA . GLN A 1 87 ? 6.528 -9.274 6.389 1.00 70.25 87 GLN A CA 1
ATOM 644 C C . GLN A 1 87 ? 5.237 -8.637 6.901 1.00 70.25 87 GLN A C 1
ATOM 646 O O . GLN A 1 87 ? 4.591 -7.842 6.221 1.00 70.25 87 GLN A O 1
ATOM 651 N N . GLY A 1 88 ? 4.836 -9.005 8.109 1.00 76.44 88 GLY A N 1
ATOM 652 C CA . GLY A 1 88 ? 3.645 -8.447 8.737 1.00 76.44 88 GLY A CA 1
ATOM 653 C C . GLY A 1 88 ? 3.697 -6.928 8.908 1.00 76.44 88 GLY A C 1
ATOM 654 O O . GLY A 1 88 ? 4.727 -6.272 8.747 1.00 76.44 88 GLY A O 1
ATOM 655 N N . GLY A 1 89 ? 2.515 -6.366 9.136 1.00 83.31 89 GLY A N 1
ATOM 656 C CA . GLY A 1 89 ? 2.247 -4.942 8.951 1.00 83.31 89 GLY A CA 1
ATOM 657 C C . GLY A 1 89 ? 1.954 -4.566 7.493 1.00 83.31 89 GLY A C 1
ATOM 658 O O . GLY A 1 89 ? 1.244 -3.593 7.251 1.00 83.31 89 GLY A O 1
ATOM 659 N N . THR A 1 90 ? 2.397 -5.352 6.503 1.00 90.06 90 THR A N 1
ATOM 660 C CA . THR A 1 90 ? 1.964 -5.187 5.108 1.00 90.06 90 THR A CA 1
ATOM 661 C C . THR A 1 90 ? 0.532 -5.678 4.929 1.00 90.06 90 THR A C 1
ATOM 663 O O . THR A 1 90 ? 0.228 -6.853 5.117 1.00 90.06 90 THR A O 1
ATOM 666 N N . LEU A 1 91 ? -0.363 -4.770 4.547 1.00 89.56 91 LEU A N 1
ATOM 667 C CA . LEU A 1 91 ? -1.783 -5.070 4.386 1.00 89.56 91 LEU A CA 1
ATOM 668 C C . LEU A 1 91 ? -2.068 -5.611 2.990 1.00 89.56 91 LEU A C 1
ATOM 670 O O . LEU A 1 91 ? -2.776 -6.604 2.837 1.00 89.56 91 LEU A O 1
ATOM 674 N N . ALA A 1 92 ? -1.523 -4.953 1.972 1.00 91.38 92 ALA A N 1
ATOM 675 C CA . ALA A 1 92 ? -1.790 -5.265 0.580 1.00 91.38 92 ALA A CA 1
ATOM 676 C C . ALA A 1 92 ? -0.616 -4.819 -0.293 1.00 91.38 92 ALA A C 1
ATOM 678 O O . ALA A 1 92 ? -0.018 -3.775 -0.032 1.00 91.38 92 ALA A O 1
ATOM 679 N N . ALA A 1 93 ? -0.324 -5.560 -1.360 1.00 91.25 93 ALA A N 1
ATOM 680 C CA . ALA A 1 93 ? 0.640 -5.125 -2.365 1.00 91.25 93 ALA A CA 1
ATOM 681 C C . ALA A 1 93 ? 0.173 -5.447 -3.782 1.00 91.25 93 ALA A C 1
ATOM 683 O O . ALA A 1 93 ? -0.684 -6.296 -4.015 1.00 91.25 93 ALA A O 1
ATOM 684 N N . ALA A 1 94 ? 0.729 -4.745 -4.749 1.00 89.62 94 ALA A N 1
ATOM 685 C CA . ALA A 1 94 ? 0.421 -4.927 -6.150 1.00 89.62 94 ALA A CA 1
ATOM 686 C C . ALA A 1 94 ? 1.665 -4.606 -6.966 1.00 89.62 94 ALA A C 1
ATOM 688 O O . ALA A 1 94 ? 2.363 -3.639 -6.679 1.00 89.62 94 ALA A O 1
ATOM 689 N N . SER A 1 95 ? 1.932 -5.398 -7.996 1.00 86.69 95 SER A N 1
ATOM 690 C CA . SER A 1 95 ? 3.018 -5.135 -8.929 1.00 86.69 95 SER A CA 1
ATOM 691 C C . SER A 1 95 ? 2.525 -5.250 -10.361 1.00 86.69 95 SER A C 1
ATOM 693 O O . SER A 1 95 ? 1.689 -6.089 -10.703 1.00 86.69 95 SER A O 1
ATOM 695 N N . HIS A 1 96 ? 3.043 -4.368 -11.202 1.00 83.19 96 HIS A N 1
ATOM 696 C CA . HIS A 1 96 ? 2.935 -4.455 -12.643 1.00 83.19 96 HIS A CA 1
ATOM 697 C C . HIS A 1 96 ? 4.319 -4.798 -13.180 1.00 83.19 96 HIS A C 1
ATOM 699 O O . HIS A 1 96 ? 5.268 -4.050 -12.948 1.00 83.19 96 HIS A O 1
ATOM 705 N N . ILE A 1 97 ? 4.441 -5.935 -13.863 1.00 80.81 97 ILE A N 1
ATOM 706 C CA . ILE A 1 97 ? 5.720 -6.458 -14.347 1.00 80.81 97 ILE A CA 1
ATOM 707 C C . ILE A 1 97 ? 5.691 -6.495 -15.873 1.00 80.81 97 ILE A C 1
ATOM 709 O O . ILE A 1 97 ? 4.808 -7.105 -16.474 1.00 80.81 97 ILE A O 1
ATOM 713 N N . PHE A 1 98 ? 6.687 -5.868 -16.483 1.00 74.38 98 PHE A N 1
ATOM 714 C CA . PHE A 1 98 ? 6.971 -5.898 -17.906 1.00 74.38 98 PHE A CA 1
ATOM 715 C C . PHE A 1 98 ? 8.220 -6.740 -18.137 1.00 74.38 98 PHE A C 1
ATOM 717 O O . PHE A 1 98 ? 9.232 -6.587 -17.453 1.00 74.38 98 PHE A O 1
ATOM 724 N N . ILE A 1 99 ? 8.159 -7.618 -19.132 1.00 70.62 99 ILE A N 1
ATOM 725 C CA . ILE A 1 99 ? 9.342 -8.321 -19.620 1.00 70.62 99 ILE A CA 1
ATOM 726 C C . ILE A 1 99 ? 9.735 -7.642 -20.923 1.00 70.62 99 ILE A C 1
ATOM 728 O O . ILE A 1 99 ? 9.084 -7.838 -21.950 1.00 70.62 99 ILE A O 1
ATOM 732 N N . GLN A 1 100 ? 10.790 -6.834 -20.873 1.00 64.25 100 GLN A N 1
ATOM 733 C CA . GLN A 1 100 ? 11.372 -6.246 -22.066 1.00 64.25 100 GLN A CA 1
ATOM 734 C C . GLN A 1 100 ? 12.366 -7.244 -22.659 1.00 64.25 100 GLN A C 1
ATOM 736 O O . GLN A 1 100 ? 13.367 -7.593 -22.038 1.00 64.25 100 GLN A O 1
ATOM 741 N N . GLY A 1 101 ? 12.062 -7.745 -23.854 1.00 57.84 101 GLY A N 1
ATOM 742 C CA . GLY A 1 101 ? 12.976 -8.574 -24.636 1.00 57.84 101 GLY A CA 1
ATOM 743 C C . GLY A 1 101 ? 13.541 -7.804 -25.822 1.00 57.84 101 GLY A C 1
ATOM 744 O O . GLY A 1 101 ? 12.958 -6.813 -26.259 1.00 57.84 101 GLY A O 1
ATOM 745 N N . SER A 1 102 ? 14.647 -8.288 -26.381 1.00 51.47 102 SER A N 1
ATOM 746 C CA . SER A 1 102 ? 15.158 -7.811 -27.663 1.00 51.47 102 SER A CA 1
ATOM 747 C C . SER A 1 102 ? 14.158 -8.138 -28.782 1.00 51.47 102 SER A C 1
ATOM 749 O O . SER A 1 102 ? 14.102 -9.269 -29.268 1.00 51.47 102 SER A O 1
ATOM 751 N N . ALA A 1 103 ? 13.335 -7.176 -29.186 1.00 48.88 103 ALA A N 1
ATOM 752 C CA . ALA A 1 103 ? 12.578 -7.290 -30.424 1.00 48.88 103 ALA A CA 1
ATOM 753 C C . ALA A 1 103 ? 13.468 -6.903 -31.619 1.00 48.88 103 ALA A C 1
ATOM 755 O O . ALA A 1 103 ? 14.225 -5.934 -31.515 1.00 48.88 103 ALA A O 1
ATOM 756 N N . PRO A 1 104 ? 13.377 -7.598 -32.771 1.00 45.81 104 PRO A N 1
ATOM 757 C CA . PRO A 1 104 ? 13.931 -7.068 -34.010 1.00 45.81 104 PRO A CA 1
ATOM 758 C C . PRO A 1 104 ? 13.199 -5.755 -34.307 1.00 45.81 104 PRO A C 1
ATOM 760 O O . PRO A 1 104 ? 11.976 -5.750 -34.220 1.00 45.81 104 PRO A O 1
ATOM 763 N N . ALA A 1 105 ? 13.966 -4.694 -34.581 1.00 45.25 105 ALA A N 1
ATOM 764 C CA . ALA A 1 105 ? 13.674 -3.282 -34.911 1.00 45.25 105 ALA A CA 1
ATOM 765 C C . ALA A 1 105 ? 12.223 -2.760 -35.106 1.00 45.25 105 ALA A C 1
ATOM 767 O O . ALA A 1 105 ? 12.010 -1.569 -34.911 1.00 45.25 105 ALA A O 1
ATOM 768 N N . ASP A 1 106 ? 11.236 -3.595 -35.430 1.00 41.25 106 ASP A N 1
ATOM 769 C CA . ASP A 1 106 ? 9.859 -3.236 -35.775 1.00 41.25 106 ASP A CA 1
ATOM 770 C C . ASP A 1 106 ? 8.764 -3.906 -34.917 1.00 41.25 106 ASP A C 1
ATOM 772 O O . ASP A 1 106 ? 7.579 -3.722 -35.206 1.00 41.25 106 ASP A O 1
ATOM 776 N N . ALA A 1 107 ? 9.076 -4.655 -33.846 1.00 44.25 107 ALA A N 1
ATOM 777 C CA . ALA A 1 107 ? 8.017 -5.087 -32.918 1.00 44.25 107 ALA A CA 1
ATOM 778 C C . ALA A 1 107 ? 7.616 -3.915 -32.008 1.00 44.25 107 ALA A C 1
ATOM 780 O O . ALA A 1 107 ? 8.014 -3.817 -30.847 1.00 44.25 107 ALA A O 1
ATOM 781 N N . GLY A 1 108 ? 6.848 -2.990 -32.585 1.00 43.84 108 GLY A N 1
ATOM 782 C CA . GLY A 1 108 ? 6.230 -1.876 -31.893 1.00 43.84 108 GLY A CA 1
ATOM 783 C C . GLY A 1 108 ? 5.467 -2.379 -30.677 1.00 43.84 108 GLY A C 1
ATOM 784 O O . GLY A 1 108 ? 4.406 -2.992 -30.798 1.00 43.84 108 GLY A O 1
ATOM 785 N N . ILE A 1 109 ? 6.006 -2.092 -29.494 1.00 48.38 109 ILE A N 1
ATOM 786 C CA . ILE A 1 109 ? 5.274 -2.201 -28.238 1.00 48.38 109 ILE A CA 1
ATOM 787 C C . ILE A 1 109 ? 4.251 -1.060 -28.244 1.00 48.38 109 ILE A C 1
ATOM 789 O O . ILE A 1 109 ? 4.450 0.005 -27.666 1.00 48.38 109 ILE A O 1
ATOM 793 N N . ALA A 1 110 ? 3.152 -1.258 -28.970 1.00 45.97 110 ALA A N 1
ATOM 794 C CA . ALA A 1 110 ? 1.950 -0.463 -28.807 1.00 45.97 110 ALA A CA 1
ATOM 795 C C . ALA A 1 110 ? 1.310 -0.912 -27.492 1.00 45.97 110 ALA A C 1
ATOM 797 O O . ALA A 1 110 ? 0.550 -1.878 -27.463 1.00 45.97 110 ALA A O 1
ATOM 798 N N . MET A 1 111 ? 1.669 -0.267 -26.382 1.00 49.06 111 MET A N 1
ATOM 799 C CA . MET A 1 111 ? 1.061 -0.572 -25.090 1.00 49.06 111 MET A CA 1
ATOM 800 C C . MET A 1 111 ? 0.233 0.598 -24.590 1.00 49.06 111 MET A C 1
ATOM 802 O O . MET A 1 111 ? 0.733 1.631 -24.151 1.00 49.06 111 MET A O 1
ATOM 806 N N . THR A 1 112 ? -1.075 0.384 -24.653 1.00 43.53 112 THR A N 1
ATOM 807 C CA . THR A 1 112 ? -2.086 1.112 -23.902 1.00 43.53 112 THR A CA 1
ATOM 808 C C . THR A 1 112 ? -1.705 1.073 -22.421 1.00 43.53 112 THR A C 1
ATOM 810 O O . THR A 1 112 ? -1.495 -0.008 -21.868 1.00 43.53 112 THR A O 1
ATOM 813 N N . GLN A 1 113 ? -1.606 2.242 -21.783 1.00 51.66 113 GLN A N 1
ATOM 814 C CA . GLN A 1 113 ? -1.410 2.392 -20.338 1.00 51.66 113 GLN A CA 1
ATOM 815 C C . GLN A 1 113 ? -2.650 1.858 -19.605 1.00 51.66 113 GLN A C 1
ATOM 817 O O . GLN A 1 113 ? -3.543 2.610 -19.221 1.00 51.66 113 GLN A O 1
ATOM 822 N N . ASN A 1 114 ? -2.769 0.537 -19.491 1.00 51.16 114 ASN A N 1
ATOM 823 C CA . ASN A 1 114 ? -3.891 -0.079 -18.806 1.00 51.16 114 ASN A CA 1
ATOM 824 C C . ASN A 1 114 ? -3.691 0.042 -17.298 1.00 51.16 114 ASN A C 1
ATOM 826 O O . ASN A 1 114 ? -2.719 -0.464 -16.736 1.00 51.16 114 ASN A O 1
ATOM 830 N N . PHE A 1 115 ? -4.670 0.657 -16.644 1.00 55.47 115 PHE A N 1
ATOM 831 C CA . PHE A 1 115 ? -4.845 0.580 -15.203 1.00 55.47 115 PHE A CA 1
ATOM 832 C C . PHE A 1 115 ? -5.161 -0.872 -14.839 1.00 55.47 115 PHE A C 1
ATOM 834 O O . PHE A 1 115 ? -6.253 -1.362 -15.134 1.00 55.47 115 PHE A O 1
ATOM 841 N N . ILE A 1 116 ? -4.230 -1.577 -14.198 1.00 59.06 116 ILE A N 1
ATOM 842 C CA . ILE A 1 116 ? -4.602 -2.815 -13.514 1.00 59.06 116 ILE A CA 1
ATOM 843 C C . ILE A 1 116 ? -5.206 -2.408 -12.177 1.00 59.06 116 ILE A C 1
ATOM 845 O O . ILE A 1 116 ? -4.513 -1.862 -11.320 1.00 59.06 116 ILE A O 1
ATOM 849 N N . ASN A 1 117 ? -6.503 -2.672 -12.024 1.00 65.88 117 ASN A N 1
ATOM 850 C CA . ASN A 1 117 ? -7.162 -2.591 -10.731 1.00 65.88 117 ASN A CA 1
ATOM 851 C C . ASN A 1 117 ? -6.928 -3.910 -9.992 1.00 65.88 117 ASN A C 1
ATOM 853 O O . ASN A 1 117 ? -7.603 -4.901 -10.271 1.00 65.88 117 ASN A O 1
ATOM 857 N N . LEU A 1 118 ? -5.953 -3.935 -9.085 1.00 80.56 118 LEU A N 1
ATOM 858 C CA . LEU A 1 118 ? -5.735 -5.079 -8.199 1.00 80.56 118 LEU A CA 1
ATOM 859 C C . LEU A 1 118 ? -6.597 -4.916 -6.952 1.00 80.56 118 LEU A C 1
ATOM 861 O O . LEU A 1 118 ? -6.595 -3.857 -6.325 1.00 80.56 118 LEU A O 1
ATOM 865 N N . VAL A 1 119 ? -7.348 -5.964 -6.614 1.00 85.62 119 VAL A N 1
ATOM 866 C CA . VAL A 1 119 ? -8.318 -5.957 -5.517 1.00 85.62 119 VAL A CA 1
ATOM 867 C C . VAL A 1 119 ? -7.889 -6.961 -4.458 1.00 85.62 119 VAL A C 1
ATOM 869 O O . VAL A 1 119 ? -7.760 -8.149 -4.740 1.00 85.62 119 VAL A O 1
ATOM 872 N N . TRP A 1 120 ? -7.716 -6.473 -3.236 1.00 88.69 120 TRP A N 1
ATOM 873 C CA . TRP A 1 120 ? -7.554 -7.279 -2.034 1.00 88.69 120 TRP A CA 1
ATOM 874 C C . TRP A 1 120 ? -8.866 -7.272 -1.271 1.00 88.69 120 TRP A C 1
ATOM 876 O O . TRP A 1 120 ? -9.407 -6.205 -0.984 1.00 88.69 120 TRP A O 1
ATOM 886 N N . GLU A 1 121 ? -9.387 -8.450 -0.951 1.00 90.38 121 GLU A N 1
ATOM 887 C CA . GLU A 1 121 ? -10.606 -8.609 -0.163 1.00 90.38 121 GLU A CA 1
ATOM 888 C C . GLU A 1 121 ? -10.285 -9.366 1.118 1.00 90.38 121 GLU A C 1
ATOM 890 O O . GLU A 1 121 ? -9.560 -10.360 1.090 1.00 90.38 121 GLU A O 1
ATOM 895 N N . TYR A 1 122 ? -10.857 -8.915 2.232 1.00 89.38 122 TYR A N 1
ATOM 896 C CA . TYR A 1 122 ? -10.700 -9.550 3.537 1.00 89.38 122 TYR A CA 1
ATOM 897 C C . TYR A 1 122 ? -12.069 -10.056 3.998 1.00 89.38 122 TYR A C 1
ATOM 899 O O . TYR A 1 122 ? -12.852 -9.286 4.563 1.00 89.38 122 TYR A O 1
ATOM 907 N N . PRO A 1 123 ? -12.411 -11.334 3.746 1.00 81.94 123 PRO A N 1
ATOM 908 C CA . PRO A 1 123 ? -13.639 -11.926 4.261 1.00 81.94 123 PRO A CA 1
ATOM 909 C C . PRO A 1 123 ? -13.639 -11.873 5.797 1.00 81.94 123 PRO A C 1
ATOM 911 O O . PRO A 1 123 ? -12.836 -12.536 6.442 1.00 81.94 123 PRO A O 1
ATOM 914 N N . GLY A 1 124 ? -14.517 -11.052 6.380 1.00 83.00 124 GLY A N 1
ATOM 915 C CA . GLY A 1 124 ? -14.569 -10.789 7.830 1.00 83.00 124 GLY A CA 1
ATOM 916 C C . GLY A 1 124 ? -13.916 -9.473 8.274 1.00 83.00 124 GLY A C 1
ATOM 917 O O . GLY A 1 124 ? -14.120 -9.050 9.409 1.00 83.00 124 GLY A O 1
ATOM 918 N N . GLY A 1 125 ? -13.212 -8.798 7.363 1.00 87.44 125 GLY A N 1
ATOM 919 C CA . GLY A 1 125 ? -12.557 -7.516 7.588 1.00 87.44 125 GLY A CA 1
ATOM 920 C C . GLY A 1 125 ? -11.292 -7.625 8.443 1.00 87.44 125 GLY A C 1
ATOM 921 O O . GLY A 1 125 ? -11.274 -8.296 9.473 1.00 87.44 125 GLY A O 1
ATOM 922 N N . ILE A 1 126 ? -10.229 -6.931 8.040 1.00 89.75 126 ILE A N 1
ATOM 923 C CA . ILE A 1 126 ? -9.009 -6.791 8.842 1.00 89.75 126 ILE A CA 1
ATOM 924 C C . ILE A 1 126 ? -9.112 -5.533 9.710 1.00 89.75 126 ILE A C 1
ATOM 926 O O . ILE A 1 126 ? -9.382 -4.443 9.209 1.00 89.75 126 ILE A O 1
ATOM 930 N N . GLY A 1 127 ? -8.959 -5.687 11.025 1.00 89.75 127 GLY A N 1
ATOM 931 C CA . GLY A 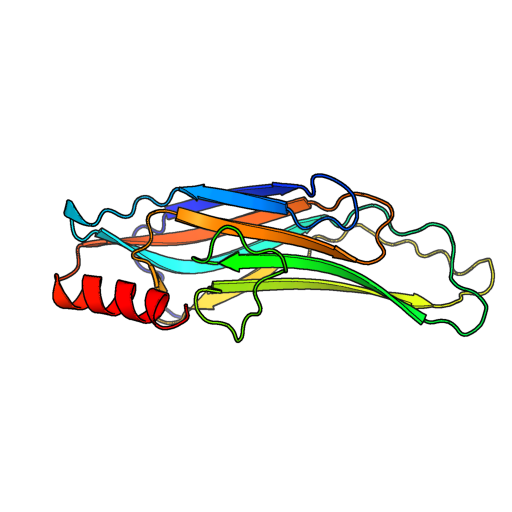1 127 ? -8.964 -4.564 11.961 1.00 89.75 127 GLY A CA 1
ATOM 932 C C . GLY A 1 127 ? -7.624 -3.835 11.951 1.00 89.75 127 GLY A C 1
ATOM 933 O O . GLY A 1 127 ? -6.580 -4.479 11.985 1.00 89.75 127 GLY A O 1
ATOM 934 N N . LEU A 1 128 ? -7.657 -2.504 11.924 1.00 91.44 128 LEU A N 1
ATOM 935 C CA . LEU A 1 128 ? -6.484 -1.640 12.025 1.00 91.44 128 LEU A CA 1
ATOM 936 C C . LEU A 1 128 ? -6.620 -0.713 13.233 1.00 91.44 128 LEU A C 1
ATOM 938 O O . LEU A 1 128 ? -7.633 -0.023 13.381 1.00 91.44 128 LEU A O 1
ATOM 942 N N . ALA A 1 129 ? -5.581 -0.693 14.067 1.00 90.44 129 ALA A N 1
ATOM 943 C CA . ALA A 1 129 ? -5.475 0.152 15.259 1.00 90.44 129 ALA A CA 1
ATOM 944 C C . ALA A 1 129 ? -4.374 1.227 15.142 1.00 90.44 129 ALA A C 1
ATOM 946 O O . ALA A 1 129 ? -4.161 1.998 16.079 1.00 90.44 129 ALA A O 1
ATOM 947 N N . ASP A 1 130 ? -3.718 1.330 13.985 1.00 89.38 130 ASP A N 1
ATOM 948 C CA . ASP A 1 130 ? -2.741 2.373 13.682 1.00 89.38 130 ASP A CA 1
ATOM 949 C C . ASP A 1 130 ? -3.419 3.652 13.183 1.00 89.38 130 ASP A C 1
ATOM 951 O O . ASP A 1 130 ? -4.278 3.614 12.299 1.00 89.38 130 ASP A O 1
ATOM 955 N N . SER A 1 131 ? -2.985 4.801 13.710 1.00 87.75 131 SER A N 1
ATOM 956 C CA . SER A 1 131 ? -3.442 6.132 13.281 1.00 87.75 131 SER A CA 1
ATOM 957 C C . SER A 1 131 ? -2.861 6.573 11.932 1.00 87.75 131 SER A C 1
ATOM 959 O O . SER A 1 131 ? -3.327 7.543 11.339 1.00 87.75 131 SER A O 1
ATOM 961 N N . THR A 1 132 ? -1.833 5.876 11.448 1.00 91.12 132 THR A N 1
ATOM 962 C CA . THR A 1 132 ? -1.143 6.190 10.197 1.00 91.12 132 THR A CA 1
ATOM 963 C C . THR A 1 132 ? -0.852 4.903 9.441 1.00 91.12 132 THR A C 1
ATOM 965 O O . THR A 1 132 ? -0.289 3.966 10.001 1.00 91.12 132 THR A O 1
ATOM 968 N N . LEU A 1 133 ? -1.193 4.889 8.156 1.00 93.69 133 LEU A N 1
ATOM 969 C CA . LEU A 1 133 ? -0.722 3.902 7.188 1.00 93.69 133 LEU A CA 1
ATOM 970 C C . LEU A 1 133 ? 0.302 4.554 6.267 1.00 93.69 133 LEU A C 1
ATOM 972 O O . LEU A 1 133 ? 0.214 5.750 5.991 1.00 93.69 133 LEU A O 1
ATOM 976 N N . SER A 1 134 ? 1.216 3.762 5.730 1.00 95.12 134 SER A N 1
ATOM 977 C CA . SER A 1 134 ? 2.164 4.196 4.715 1.00 95.12 134 SER A CA 1
ATOM 978 C C . SER A 1 134 ? 1.912 3.458 3.416 1.00 95.12 134 SER A C 1
ATOM 980 O O . SER A 1 134 ? 1.798 2.232 3.360 1.00 95.12 134 SER A O 1
ATOM 982 N N . MET A 1 135 ? 1.798 4.240 2.352 1.00 95.75 135 MET A N 1
ATOM 983 C CA . MET A 1 135 ? 1.714 3.747 0.993 1.00 95.75 135 MET A CA 1
ATOM 984 C C . MET A 1 135 ? 3.062 3.962 0.319 1.00 95.75 135 MET A C 1
ATOM 986 O O . MET A 1 135 ? 3.518 5.095 0.177 1.00 95.75 135 MET A O 1
ATOM 990 N N . TYR A 1 136 ? 3.684 2.869 -0.094 1.00 96.00 136 TYR A N 1
ATOM 991 C CA . TYR A 1 136 ? 4.972 2.854 -0.764 1.00 96.00 136 TYR A CA 1
ATOM 992 C C . TYR A 1 136 ? 4.788 2.585 -2.244 1.00 96.00 136 TYR A C 1
ATOM 994 O O . TYR A 1 136 ? 4.028 1.692 -2.607 1.00 96.00 136 TYR A O 1
ATOM 1002 N N . ILE A 1 137 ? 5.522 3.300 -3.089 1.00 95.25 137 ILE A N 1
ATOM 1003 C CA . ILE A 1 137 ? 5.679 2.966 -4.504 1.00 95.25 137 ILE A CA 1
ATOM 1004 C C . ILE A 1 137 ? 7.160 2.935 -4.857 1.00 95.25 137 ILE A C 1
ATOM 1006 O O . ILE A 1 137 ? 7.931 3.788 -4.419 1.00 95.25 137 ILE A O 1
ATOM 1010 N N . GLN A 1 138 ? 7.551 1.946 -5.648 1.00 94.69 138 GLN A N 1
ATOM 1011 C CA . GLN A 1 138 ? 8.875 1.880 -6.243 1.00 94.69 138 GLN A CA 1
ATOM 1012 C C . GLN A 1 138 ? 8.781 1.189 -7.593 1.00 94.69 138 GLN A C 1
ATOM 1014 O O . GLN A 1 138 ? 8.172 0.124 -7.730 1.00 94.69 138 GLN A O 1
ATOM 1019 N N . SER A 1 139 ? 9.426 1.785 -8.582 1.00 92.06 139 SER A N 1
ATOM 1020 C CA . SER A 1 139 ? 9.660 1.160 -9.869 1.00 92.06 139 SER A CA 1
ATOM 1021 C C . SER A 1 139 ? 11.094 0.653 -9.998 1.00 92.06 139 SER A C 1
ATOM 1023 O O . SER A 1 139 ? 11.986 1.041 -9.250 1.00 92.06 139 SER A O 1
ATOM 1025 N N . VAL A 1 140 ? 11.320 -0.249 -10.945 1.00 89.56 140 VAL A N 1
ATOM 1026 C CA . VAL A 1 140 ? 12.640 -0.780 -11.290 1.00 89.56 140 VAL A CA 1
ATOM 1027 C C . VAL A 1 140 ? 12.735 -0.844 -12.807 1.00 89.56 140 VAL A C 1
ATOM 1029 O O . VAL A 1 140 ? 11.831 -1.379 -13.446 1.00 89.56 140 VAL A O 1
ATOM 1032 N N . GLY A 1 141 ? 13.812 -0.303 -13.376 1.00 84.44 141 GLY A N 1
ATOM 1033 C CA . GLY A 1 141 ? 14.053 -0.287 -14.821 1.00 84.44 141 GLY A CA 1
ATOM 1034 C C . GLY A 1 141 ? 13.159 0.676 -15.612 1.00 84.44 141 GLY A C 1
ATOM 1035 O O . GLY A 1 141 ? 13.087 0.576 -16.830 1.00 84.44 141 GLY A O 1
ATOM 1036 N N . MET A 1 142 ? 12.454 1.604 -14.956 1.00 83.69 142 MET A N 1
ATOM 1037 C CA . MET A 1 142 ? 11.600 2.591 -15.630 1.00 83.69 142 MET A CA 1
ATOM 1038 C C . MET A 1 142 ? 12.400 3.836 -16.030 1.00 83.69 142 MET A C 1
ATOM 1040 O O . MET A 1 142 ? 13.300 4.267 -15.307 1.00 83.69 142 MET A O 1
ATOM 1044 N N . ALA A 1 143 ? 12.039 4.462 -17.153 1.00 85.50 143 ALA A N 1
ATOM 1045 C CA . ALA A 1 143 ? 12.594 5.751 -17.580 1.00 85.50 143 ALA A CA 1
ATOM 1046 C C . ALA A 1 143 ? 11.811 6.956 -17.033 1.00 85.50 143 ALA A C 1
ATOM 1048 O O . ALA A 1 143 ? 12.337 8.067 -16.991 1.00 85.50 143 ALA A O 1
ATOM 1049 N N . GLY A 1 144 ? 10.559 6.754 -16.615 1.00 86.06 144 GLY A N 1
ATOM 1050 C CA . GLY A 1 144 ? 9.729 7.778 -15.982 1.00 86.06 144 GLY A CA 1
ATOM 1051 C C . GLY A 1 144 ? 9.244 7.361 -14.597 1.00 86.06 144 GLY A C 1
ATOM 1052 O O . GLY A 1 144 ? 9.147 6.173 -14.301 1.00 86.06 144 GLY A O 1
ATOM 1053 N N . ALA A 1 145 ? 8.916 8.352 -13.767 1.00 90.44 145 ALA A N 1
ATOM 1054 C CA . ALA A 1 145 ? 8.278 8.132 -12.474 1.00 90.44 145 ALA A CA 1
ATOM 1055 C C . ALA A 1 145 ? 6.882 7.516 -12.658 1.00 90.44 145 ALA A C 1
ATOM 1057 O O . ALA A 1 145 ? 6.101 7.982 -13.493 1.00 90.44 145 ALA A O 1
ATOM 1058 N N . SER A 1 146 ? 6.575 6.484 -11.876 1.00 91.81 146 SER A N 1
ATOM 1059 C CA . SER A 1 146 ? 5.242 5.887 -11.802 1.00 91.81 146 SER A CA 1
ATOM 1060 C C . SER A 1 146 ? 4.421 6.531 -10.687 1.00 91.81 146 SER A C 1
ATOM 1062 O O . SER A 1 146 ? 4.958 7.102 -9.736 1.00 91.81 146 SER A O 1
ATOM 1064 N N . GLY A 1 147 ? 3.101 6.414 -10.787 1.00 91.88 147 GLY A N 1
ATOM 1065 C CA . GLY A 1 147 ? 2.169 6.832 -9.748 1.00 91.88 147 GLY A CA 1
ATOM 1066 C C . GLY A 1 147 ? 1.151 5.746 -9.450 1.00 91.88 147 GLY A C 1
ATOM 1067 O O . GLY A 1 147 ? 0.896 4.861 -10.265 1.00 91.88 147 GLY A O 1
ATOM 1068 N N . ALA A 1 148 ? 0.542 5.815 -8.278 1.00 91.69 148 ALA A N 1
ATOM 1069 C CA . ALA A 1 148 ? -0.505 4.891 -7.897 1.00 91.69 148 ALA A CA 1
ATOM 1070 C C . ALA A 1 148 ? -1.574 5.575 -7.052 1.00 91.69 148 ALA A C 1
ATOM 1072 O O . ALA A 1 148 ? -1.310 6.499 -6.283 1.00 91.69 148 ALA A O 1
ATOM 1073 N N . GLN A 1 149 ? -2.800 5.095 -7.210 1.00 92.50 149 GLN A N 1
ATOM 1074 C CA . GLN A 1 149 ? -3.967 5.498 -6.444 1.00 92.50 149 GLN A CA 1
ATOM 1075 C C . GLN A 1 149 ? -4.517 4.295 -5.685 1.00 92.50 149 GLN A C 1
ATOM 1077 O O . GLN A 1 149 ? -4.513 3.170 -6.190 1.00 92.50 149 GLN A O 1
ATOM 1082 N N . ILE A 1 150 ? -5.030 4.541 -4.487 1.00 93.31 150 ILE A N 1
ATOM 1083 C CA . ILE A 1 150 ? -5.632 3.514 -3.642 1.00 93.31 150 ILE A CA 1
ATOM 1084 C C . ILE A 1 150 ? -7.038 3.923 -3.214 1.00 93.31 150 ILE A C 1
ATOM 1086 O O . ILE A 1 150 ? -7.304 5.094 -2.931 1.00 93.31 150 ILE A O 1
ATOM 1090 N N . LEU A 1 151 ? -7.931 2.938 -3.143 1.00 92.81 151 LEU A N 1
ATOM 1091 C CA . LEU A 1 151 ? -9.237 3.035 -2.501 1.00 92.81 151 LEU A CA 1
ATOM 1092 C C . LEU A 1 151 ? -9.305 1.998 -1.377 1.00 92.81 151 LEU A C 1
ATOM 1094 O O . LEU A 1 151 ? -9.225 0.799 -1.640 1.00 92.81 151 LEU A O 1
ATOM 1098 N N . ILE A 1 152 ? -9.482 2.451 -0.139 1.00 93.62 152 ILE A N 1
ATOM 1099 C CA . ILE A 1 152 ? -9.650 1.588 1.032 1.00 93.62 152 ILE A CA 1
ATOM 1100 C C . ILE A 1 152 ? -11.113 1.646 1.453 1.00 93.62 152 ILE A C 1
ATOM 1102 O O . ILE A 1 152 ? -11.636 2.710 1.778 1.00 93.62 152 ILE A O 1
ATOM 1106 N N . TYR A 1 153 ? -11.766 0.494 1.423 1.00 92.88 153 TYR A N 1
ATOM 1107 C CA . TYR A 1 153 ? -13.161 0.291 1.775 1.00 92.88 153 TYR A CA 1
ATOM 1108 C C . TYR A 1 153 ? -13.217 -0.196 3.225 1.00 92.88 153 TYR A C 1
ATOM 1110 O O . TYR A 1 153 ? -12.744 -1.298 3.509 1.00 92.88 153 TYR A O 1
ATOM 1118 N N . TYR A 1 154 ? -13.766 0.605 4.140 1.00 92.94 154 TYR A N 1
ATOM 1119 C CA . TYR A 1 154 ? -13.705 0.318 5.576 1.00 92.94 154 TYR A CA 1
ATOM 1120 C C . TYR A 1 154 ? -14.974 0.702 6.344 1.00 92.94 154 TYR A C 1
ATOM 1122 O O . TYR A 1 154 ? -15.777 1.510 5.881 1.00 92.94 154 TYR A O 1
ATOM 1130 N N . THR A 1 155 ? -15.129 0.137 7.538 1.00 93.06 155 THR A N 1
ATOM 1131 C CA . THR A 1 155 ? -16.078 0.575 8.571 1.00 93.06 155 THR A CA 1
ATOM 1132 C C . THR A 1 155 ? -15.326 1.051 9.811 1.00 93.06 155 THR A C 1
ATOM 1134 O O . THR A 1 155 ? -14.187 0.649 10.050 1.00 93.06 155 THR A O 1
ATOM 1137 N N . MET A 1 156 ? -15.955 1.929 10.593 1.00 91.88 156 MET A N 1
ATOM 1138 C CA . MET A 1 156 ? -15.432 2.359 11.891 1.00 91.88 156 MET A CA 1
ATOM 1139 C C . MET A 1 156 ? -16.154 1.625 13.004 1.00 91.88 156 MET A C 1
ATOM 1141 O O . MET A 1 156 ? -17.384 1.571 13.012 1.00 91.88 156 MET A O 1
ATOM 1145 N N . GLU A 1 157 ? -15.394 1.087 13.949 1.00 91.19 157 GLU A N 1
ATOM 1146 C CA . GLU A 1 157 ? -15.937 0.282 15.038 1.00 91.19 157 GLU A CA 1
ATOM 1147 C C . GLU A 1 157 ? -15.293 0.677 16.359 1.00 91.19 157 GLU A C 1
ATOM 1149 O O . GLU A 1 157 ? -14.080 0.862 16.444 1.00 91.19 157 GLU A O 1
ATOM 1154 N N . VAL A 1 158 ? -16.116 0.809 17.397 1.00 92.06 158 VAL A N 1
ATOM 1155 C CA . VAL A 1 158 ? -15.635 0.900 18.775 1.00 92.06 158 VAL A CA 1
ATOM 1156 C C . VAL A 1 158 ? -15.591 -0.514 19.324 1.00 92.06 158 VAL A C 1
ATOM 1158 O O . VAL A 1 158 ? -16.612 -1.201 19.339 1.00 92.06 158 VAL A O 1
ATOM 1161 N N . VAL A 1 159 ? -14.415 -0.931 19.770 1.00 92.25 159 VAL A N 1
ATOM 1162 C CA . VAL A 1 159 ? -14.165 -2.291 20.251 1.00 92.25 159 VAL A CA 1
ATOM 1163 C C . VAL A 1 159 ? -13.830 -2.299 21.740 1.00 92.25 159 VAL A C 1
ATOM 1165 O O . VAL A 1 159 ? -13.632 -1.254 22.372 1.00 92.25 159 VAL A O 1
ATOM 1168 N N . SER A 1 160 ? -13.793 -3.495 22.326 1.00 94.12 160 SER A N 1
ATOM 1169 C CA . SER A 1 160 ? -13.304 -3.664 23.696 1.00 94.12 160 SER A CA 1
ATOM 1170 C C . SER A 1 160 ? -11.812 -3.319 23.793 1.00 94.12 160 SER A C 1
ATOM 1172 O O . SER A 1 160 ? -11.093 -3.329 22.795 1.00 94.12 160 SER A O 1
ATOM 1174 N N . THR A 1 161 ? -11.326 -3.017 24.999 1.00 90.75 161 THR A N 1
ATOM 1175 C CA . THR A 1 161 ? -9.895 -2.740 25.212 1.00 90.75 161 THR A CA 1
ATOM 1176 C C . THR A 1 161 ? -9.027 -3.936 24.819 1.00 90.75 161 THR A C 1
ATOM 1178 O O . THR A 1 161 ? -8.010 -3.748 24.160 1.00 90.75 161 THR A O 1
ATOM 1181 N N . ASP A 1 162 ? -9.448 -5.152 25.170 1.00 91.81 162 ASP A N 1
ATOM 1182 C CA . ASP A 1 162 ? -8.695 -6.373 24.868 1.00 91.81 162 ASP A CA 1
ATOM 1183 C C . ASP A 1 162 ? -8.616 -6.620 23.357 1.00 91.81 162 ASP A C 1
ATOM 1185 O O . ASP A 1 162 ? -7.553 -6.949 22.838 1.00 91.81 162 ASP A O 1
ATOM 1189 N N . GLU A 1 163 ? -9.714 -6.385 22.630 1.00 90.56 163 GLU A N 1
ATOM 1190 C CA . GLU A 1 163 ? -9.732 -6.484 21.166 1.00 90.56 163 GLU A CA 1
ATOM 1191 C C . GLU A 1 163 ? -8.862 -5.404 20.514 1.00 90.56 163 GLU A C 1
ATOM 1193 O O . GLU A 1 163 ? -8.091 -5.704 19.605 1.00 90.56 163 GLU A O 1
ATOM 1198 N N . PHE A 1 164 ? -8.931 -4.160 21.002 1.00 89.12 164 PHE A N 1
ATOM 1199 C CA . PHE A 1 164 ? -8.083 -3.075 20.508 1.00 89.12 164 PHE A CA 1
ATOM 1200 C C . PHE A 1 164 ? -6.596 -3.417 20.662 1.00 89.12 164 PHE A C 1
ATOM 1202 O O . PHE A 1 164 ? -5.823 -3.264 19.717 1.00 89.12 164 PHE A O 1
ATOM 1209 N N . LEU A 1 165 ? -6.202 -3.903 21.844 1.00 88.25 165 LEU A N 1
ATOM 1210 C CA . LEU A 1 165 ? -4.823 -4.290 22.134 1.00 88.25 165 LEU A CA 1
ATOM 1211 C C . LEU A 1 165 ? -4.383 -5.501 21.315 1.00 88.25 165 LEU A C 1
ATOM 1213 O O . LEU A 1 165 ? -3.265 -5.487 20.819 1.00 88.25 165 LEU A O 1
ATOM 1217 N N . ALA A 1 166 ? -5.244 -6.503 21.126 1.00 87.50 166 ALA A N 1
ATOM 1218 C CA . ALA A 1 166 ? -4.933 -7.664 20.294 1.00 87.50 166 ALA A CA 1
ATOM 1219 C C . ALA A 1 166 ? -4.708 -7.274 18.823 1.00 87.50 166 ALA A C 1
ATOM 1221 O O . ALA A 1 166 ? -3.790 -7.770 18.175 1.00 87.50 166 ALA A O 1
ATOM 1222 N N . ILE A 1 167 ? -5.515 -6.353 18.288 1.00 86.88 167 ILE A N 1
ATOM 1223 C CA . ILE A 1 167 ? -5.336 -5.840 16.924 1.00 86.88 167 ILE A CA 1
ATOM 1224 C C . ILE A 1 167 ? -4.039 -5.032 16.820 1.00 86.88 167 ILE A C 1
ATOM 1226 O O . ILE A 1 167 ? -3.259 -5.240 15.892 1.00 86.88 167 ILE A O 1
ATOM 1230 N N . ALA A 1 168 ? -3.785 -4.142 17.782 1.00 82.69 168 ALA A N 1
ATOM 1231 C CA . ALA A 1 168 ? -2.549 -3.369 17.827 1.00 82.69 168 ALA A CA 1
ATOM 1232 C C . ALA A 1 168 ? -1.311 -4.273 17.969 1.00 82.69 168 ALA A C 1
ATOM 1234 O O . ALA A 1 168 ? -0.292 -4.007 17.335 1.00 82.69 168 ALA A O 1
ATOM 1235 N N . SER A 1 169 ? -1.406 -5.356 18.749 1.00 73.81 169 SER A N 1
ATOM 1236 C CA . SER A 1 169 ? -0.290 -6.267 19.000 1.00 73.81 169 SER A CA 1
ATOM 1237 C C . SER A 1 169 ? 0.036 -7.141 17.793 1.00 73.81 169 SER A C 1
ATOM 1239 O O . SER A 1 169 ? 1.204 -7.315 17.476 1.00 73.81 169 SER A O 1
ATOM 1241 N N . ILE A 1 170 ? -0.970 -7.639 17.064 1.00 68.12 170 ILE A N 1
ATOM 1242 C CA . ILE A 1 170 ? -0.759 -8.414 15.826 1.00 68.12 170 ILE A CA 1
ATOM 1243 C C . ILE A 1 170 ? -0.004 -7.583 14.781 1.00 68.12 170 ILE A C 1
ATOM 1245 O O . ILE A 1 170 ? 0.818 -8.112 14.035 1.00 68.12 170 ILE A O 1
ATOM 1249 N N . LEU A 1 171 ? -0.267 -6.277 14.736 1.00 59.59 171 LEU A N 1
ATOM 1250 C CA . LEU A 1 171 ? 0.410 -5.358 13.825 1.00 59.59 171 LEU A CA 1
ATOM 1251 C C . LEU A 1 171 ? 1.793 -4.927 14.350 1.00 59.59 171 LEU A C 1
ATOM 1253 O O . LEU A 1 171 ? 2.638 -4.530 13.548 1.00 59.59 171 LEU A O 1
ATOM 1257 N N . SER A 1 172 ? 2.054 -5.038 15.663 1.00 51.94 172 SER A N 1
ATOM 1258 C CA . SER A 1 172 ? 3.342 -4.698 16.286 1.00 51.94 172 SER A CA 1
ATOM 1259 C C . SER A 1 172 ? 4.323 -5.864 16.433 1.00 51.94 172 SER A C 1
ATOM 1261 O O . SER A 1 172 ? 5.522 -5.621 16.360 1.00 51.94 172 SER A O 1
ATOM 1263 N N . ASP A 1 173 ? 3.850 -7.103 16.611 1.00 41.97 173 ASP A N 1
ATOM 1264 C CA . ASP A 1 173 ? 4.667 -8.328 16.768 1.00 41.97 173 ASP A CA 1
ATOM 1265 C C . ASP A 1 173 ? 5.419 -8.723 15.484 1.00 41.97 173 ASP A C 1
ATOM 1267 O O . ASP A 1 173 ? 6.098 -9.748 15.428 1.00 41.97 173 ASP A O 1
ATOM 1271 N N . VAL A 1 174 ? 5.320 -7.894 14.445 1.00 42.75 174 VAL A N 1
ATOM 1272 C CA . VAL A 1 174 ? 6.053 -8.046 13.190 1.00 42.75 174 VAL A CA 1
ATOM 1273 C C . VAL A 1 174 ? 7.060 -6.911 12.950 1.00 42.75 174 VAL A C 1
ATOM 1275 O O . VAL A 1 174 ? 7.446 -6.636 11.814 1.00 42.75 174 VAL A O 1
ATOM 1278 N N . ARG A 1 175 ? 7.489 -6.256 14.035 1.00 36.34 175 ARG A N 1
ATOM 1279 C CA . ARG A 1 175 ? 8.643 -5.346 14.077 1.00 36.34 175 ARG A CA 1
ATOM 1280 C C . ARG A 1 175 ? 9.908 -6.048 14.552 1.00 36.34 175 ARG A C 1
ATOM 1282 O O . ARG A 1 175 ? 9.812 -6.880 15.479 1.00 36.34 175 ARG A O 1
#

Foldseek 3Di:
DDDDDPDWDKDKDKDWAPWAQHKDKDKDFDPADPVQQKKKFFFKKKKWKQAWAADPDAPPAPDKDKKKKKKWKFLDPDDRDPDDCVQARTDDMDMDIDIRHDDPPPPDPPDDRDTDTDMDGDDVTQIGNRRMMMMIMGIDNHPTMMMMMMITTTDMDRDDNVVSVVSVVSRVVSD

Radius of gyration: 18.81 Å; chains: 1; bounding box: 45×25×61 Å

Organism: NCBI:txid412755

pLDDT: mean 80.55, std 16.4, range [36.34, 96.81]

Secondary structure (DSSP, 8-state):
---PPS--EEEEEEEE-SSTT--EEEEEE---BTTTTEEEEEEEEEEEEE--PPPSSPPSTT-EEEEEEEEEEES--S-SSPPPTTSTTEEEEEEEEEEEE---TT---------EEEEEEEEEEEEE--SEEEEEEEEES-SS--EEEEEEEEEEEE--HHHHHHHHHHHHTT-